Protein AF-A0A7J9NM15-F1 (afdb_monomer)

Secondary structure (DSSP, 8-state):
---EEEEE--HHHHHHHHHHHH-HHHHHHHHHHHHTS-TTS-TT--SHHHHHHHHHHHTTS--TTSTTSTTEEEETTEEEEEE---

Structure (mmCIF, N/CA/C/O backbone):
data_AF-A0A7J9NM15-F1
#
_entry.id   AF-A0A7J9NM15-F1
#
loop_
_atom_site.group_PDB
_atom_site.id
_atom_site.type_symbol
_atom_site.label_atom_id
_atom_site.label_alt_id
_atom_site.label_comp_id
_atom_site.label_asym_id
_atom_site.label_entity_id
_atom_site.label_seq_id
_atom_site.pdbx_PDB_ins_code
_atom_site.Cartn_x
_atom_site.Cartn_y
_atom_site.Cartn_z
_atom_site.occupancy
_atom_site.B_iso_or_equiv
_atom_site.auth_seq_id
_atom_site.auth_comp_id
_atom_site.auth_asym_id
_atom_site.auth_atom_id
_atom_site.pdbx_PDB_model_num
ATOM 1 N N . MET A 1 1 ? 24.876 1.528 -18.766 1.00 45.75 1 MET A N 1
ATOM 2 C CA . MET A 1 1 ? 23.459 1.404 -19.168 1.00 45.75 1 MET A CA 1
ATOM 3 C C . MET A 1 1 ? 22.627 2.100 -18.110 1.00 45.75 1 MET A C 1
ATOM 5 O O . MET A 1 1 ? 22.728 1.724 -16.950 1.00 45.75 1 MET A O 1
ATOM 9 N N . VAL A 1 2 ? 21.910 3.163 -18.471 1.00 48.09 2 VAL A N 1
ATOM 10 C CA . VAL A 1 2 ? 21.058 3.906 -17.533 1.00 48.09 2 VAL A CA 1
ATOM 11 C C . VAL A 1 2 ? 19.746 3.135 -17.431 1.00 48.09 2 VAL A C 1
ATOM 13 O O . VAL A 1 2 ? 19.039 3.026 -18.430 1.00 48.09 2 VAL A O 1
ATOM 16 N N . LYS A 1 3 ? 19.451 2.539 -16.270 1.00 51.66 3 LYS A N 1
ATOM 17 C CA . LYS A 1 3 ? 18.114 1.992 -16.003 1.00 51.66 3 LYS A CA 1
ATOM 18 C C . LYS A 1 3 ? 17.145 3.171 -16.069 1.00 51.66 3 LYS A C 1
ATOM 20 O O . LYS A 1 3 ? 17.286 4.114 -15.295 1.00 51.66 3 LYS A O 1
ATOM 25 N N . GLN A 1 4 ? 16.245 3.164 -17.045 1.00 58.12 4 GLN A N 1
ATOM 26 C CA . GLN A 1 4 ? 15.213 4.184 -17.170 1.00 58.12 4 GLN A CA 1
ATOM 27 C C . GLN A 1 4 ? 14.006 3.668 -16.380 1.00 58.12 4 GLN A C 1
ATOM 29 O O . GLN A 1 4 ? 13.457 2.616 -16.697 1.00 58.12 4 GLN A O 1
ATOM 34 N N . TRP A 1 5 ? 13.677 4.342 -15.283 1.00 63.03 5 TRP A N 1
ATOM 35 C CA . TRP A 1 5 ? 12.511 4.042 -14.449 1.00 63.03 5 TRP A CA 1
ATOM 36 C C . TRP A 1 5 ? 11.273 4.557 -15.176 1.00 63.03 5 TRP A C 1
ATOM 38 O O . TRP A 1 5 ? 11.300 5.690 -15.658 1.00 63.03 5 TRP A O 1
ATOM 48 N N . VAL A 1 6 ? 10.237 3.731 -15.315 1.00 65.38 6 VAL A N 1
ATOM 49 C CA . VAL A 1 6 ? 9.113 4.069 -16.207 1.00 65.38 6 VAL A CA 1
ATOM 50 C C . VAL A 1 6 ? 7.813 4.283 -15.451 1.00 65.38 6 VAL A C 1
ATOM 52 O O . VAL A 1 6 ? 7.096 5.210 -15.801 1.00 65.38 6 VAL A O 1
ATOM 55 N N . ASP A 1 7 ? 7.554 3.540 -14.371 1.00 77.50 7 ASP A N 1
ATOM 56 C CA . ASP A 1 7 ? 6.337 3.719 -13.571 1.00 77.50 7 ASP A CA 1
ATOM 57 C C . ASP A 1 7 ? 6.598 3.423 -12.094 1.00 77.50 7 ASP A C 1
ATOM 59 O O . ASP A 1 7 ? 7.028 2.323 -11.755 1.00 77.50 7 ASP A O 1
ATOM 63 N N . CYS A 1 8 ? 6.311 4.379 -11.213 1.00 86.19 8 CYS A N 1
ATOM 64 C CA . CYS A 1 8 ? 6.295 4.168 -9.766 1.00 86.19 8 CYS A CA 1
ATOM 65 C C . CYS A 1 8 ? 4.854 4.156 -9.263 1.00 86.19 8 CYS A C 1
ATOM 67 O O . CYS A 1 8 ? 4.012 4.916 -9.747 1.00 86.19 8 CYS A O 1
ATOM 69 N N . VAL A 1 9 ? 4.564 3.290 -8.295 1.00 87.75 9 VAL A N 1
ATOM 70 C CA . VAL A 1 9 ? 3.248 3.251 -7.664 1.00 87.75 9 VAL A CA 1
ATOM 71 C C . VAL A 1 9 ? 3.042 4.508 -6.824 1.00 87.75 9 VAL A C 1
ATOM 73 O O . VAL A 1 9 ? 3.813 4.790 -5.909 1.00 87.75 9 VAL A O 1
ATOM 76 N N . ASP A 1 10 ? 1.961 5.232 -7.107 1.00 91.25 10 ASP A N 1
ATOM 77 C CA . ASP A 1 10 ? 1.527 6.387 -6.320 1.00 91.25 10 ASP A CA 1
ATOM 78 C C . ASP A 1 10 ? 0.938 5.925 -4.975 1.00 91.25 10 ASP A C 1
ATOM 80 O O . ASP A 1 10 ? -0.259 5.646 -4.835 1.00 91.25 10 ASP A O 1
ATOM 84 N N . CYS A 1 11 ? 1.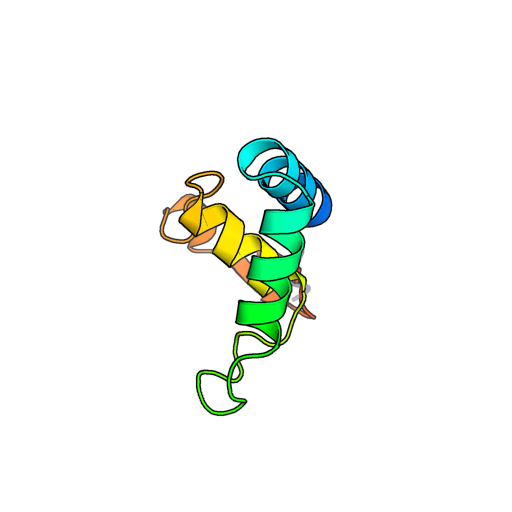815 5.805 -3.979 1.00 90.69 11 CYS A N 1
ATOM 85 C CA . CYS A 1 11 ? 1.451 5.348 -2.642 1.00 90.69 11 CYS A CA 1
ATOM 86 C C . CYS A 1 11 ? 0.563 6.356 -1.895 1.00 90.69 11 CYS A C 1
ATOM 88 O O . CYS A 1 11 ? -0.229 5.941 -1.050 1.00 90.69 11 CYS A O 1
ATOM 90 N N . ASP A 1 12 ? 0.620 7.650 -2.220 1.00 93.00 12 ASP A N 1
ATOM 91 C CA . ASP A 1 12 ? -0.258 8.653 -1.609 1.00 93.00 12 ASP A CA 1
ATOM 92 C C . ASP A 1 12 ? -1.702 8.474 -2.078 1.00 93.00 12 ASP A C 1
ATOM 94 O O . ASP A 1 12 ? -2.631 8.468 -1.262 1.00 93.00 12 ASP A O 1
ATOM 98 N N . LYS A 1 13 ? -1.898 8.235 -3.379 1.00 94.81 13 LYS A N 1
ATOM 99 C CA . LYS A 1 13 ? -3.218 7.912 -3.926 1.00 94.81 13 LYS A CA 1
ATOM 100 C C . LYS A 1 13 ? -3.754 6.594 -3.373 1.00 94.81 13 LYS A C 1
ATOM 102 O O . LYS A 1 13 ? -4.915 6.529 -2.974 1.00 94.81 13 LYS A O 1
ATOM 107 N N . ILE A 1 14 ? -2.924 5.552 -3.299 1.00 94.81 14 ILE A N 1
ATOM 108 C CA . ILE A 1 14 ? -3.342 4.270 -2.710 1.00 94.81 14 ILE A CA 1
ATOM 109 C C . ILE A 1 14 ? -3.719 4.445 -1.239 1.00 94.81 14 ILE A C 1
ATOM 111 O O . ILE A 1 14 ? -4.759 3.953 -0.811 1.00 94.81 14 ILE A O 1
ATOM 115 N N . LYS A 1 15 ? -2.936 5.203 -0.468 1.00 95.12 15 LYS A N 1
ATOM 116 C CA . LYS A 1 15 ? -3.260 5.521 0.924 1.00 95.12 15 LYS A CA 1
ATOM 117 C C . LYS A 1 15 ? -4.621 6.201 1.053 1.00 95.12 15 LYS A C 1
ATOM 119 O O . LYS A 1 15 ? -5.376 5.849 1.958 1.00 95.12 15 LYS A O 1
ATOM 124 N N . GLN A 1 16 ? -4.945 7.153 0.177 1.00 97.00 16 GLN A N 1
ATOM 125 C CA . GLN A 1 16 ? -6.267 7.786 0.166 1.00 97.00 16 GLN A CA 1
ATOM 126 C C . GLN A 1 16 ? -7.376 6.759 -0.085 1.00 97.00 16 GLN A C 1
ATOM 128 O O . GLN A 1 16 ? -8.323 6.715 0.695 1.00 97.00 16 GLN A O 1
ATOM 133 N N . LEU A 1 17 ? -7.214 5.868 -1.068 1.00 96.44 17 LEU A N 1
ATOM 134 C CA . LEU A 1 17 ? -8.178 4.792 -1.340 1.00 96.44 17 LEU A CA 1
ATOM 135 C C . LEU A 1 17 ? -8.344 3.841 -0.143 1.00 96.44 17 LEU A C 1
ATOM 137 O O . LEU A 1 17 ? -9.466 3.467 0.204 1.00 96.44 17 LEU A O 1
ATOM 141 N N . CYS A 1 18 ? -7.251 3.482 0.537 1.00 96.25 18 CYS A N 1
ATOM 142 C CA . CYS A 1 18 ? -7.308 2.675 1.757 1.00 96.25 18 CYS A CA 1
ATOM 143 C C . CYS A 1 18 ? -8.099 3.394 2.860 1.00 96.25 18 CYS A C 1
ATOM 145 O O . CYS A 1 18 ? -8.979 2.797 3.483 1.00 96.25 18 CYS A O 1
ATOM 147 N N . ILE A 1 19 ? -7.823 4.684 3.084 1.00 97.31 19 ILE A N 1
ATOM 148 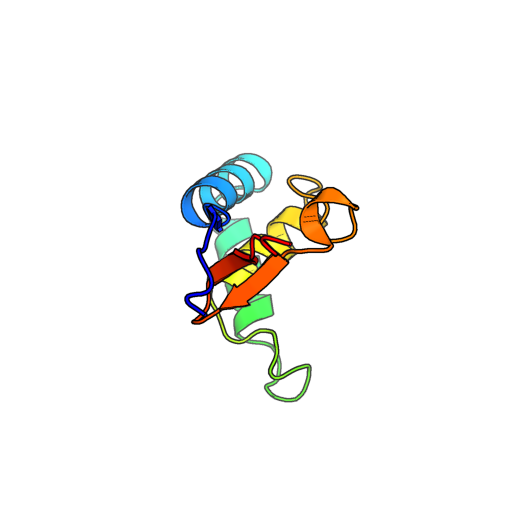C CA . ILE A 1 19 ? -8.527 5.517 4.070 1.00 97.31 19 ILE A CA 1
ATOM 149 C C . ILE A 1 19 ? -10.015 5.641 3.732 1.00 97.31 19 ILE A C 1
ATOM 151 O O . ILE A 1 19 ? -10.841 5.547 4.637 1.00 97.31 19 ILE A O 1
ATOM 155 N N . GLU A 1 20 ? -10.368 5.824 2.462 1.00 97.19 20 GLU A N 1
ATOM 156 C CA . GLU A 1 20 ? -11.761 5.882 2.008 1.00 97.19 20 GLU A CA 1
ATOM 157 C C . GLU A 1 20 ? -12.491 4.555 2.248 1.00 97.19 20 GLU A C 1
ATOM 159 O O . GLU A 1 20 ? -13.638 4.556 2.694 1.00 97.19 20 GLU A O 1
ATOM 164 N N . LYS A 1 21 ? -11.821 3.419 2.018 1.00 96.50 21 LYS A N 1
ATOM 165 C CA . LYS A 1 21 ? -12.427 2.085 2.135 1.00 96.50 21 LYS A CA 1
ATOM 166 C C . LYS A 1 21 ? -12.608 1.617 3.579 1.00 96.50 21 LYS A C 1
ATOM 168 O O . LYS A 1 21 ? -13.650 1.053 3.906 1.00 96.50 21 LYS A O 1
ATOM 173 N N . MET A 1 22 ? -11.614 1.819 4.447 1.00 96.50 22 MET A N 1
ATOM 174 C CA . MET A 1 22 ? -11.658 1.313 5.830 1.00 96.50 22 MET A CA 1
ATOM 175 C C . MET A 1 22 ? -11.889 2.394 6.893 1.00 96.50 22 MET A C 1
ATOM 177 O O . MET A 1 22 ? -12.175 2.065 8.045 1.00 96.50 22 MET A O 1
ATOM 181 N N .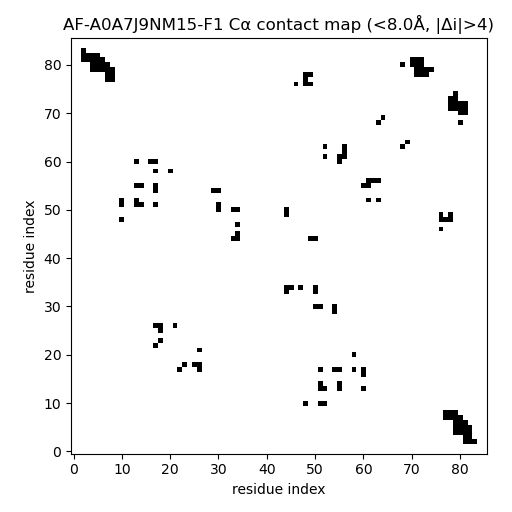 GLY A 1 23 ? -11.789 3.672 6.530 1.00 96.94 23 GLY A N 1
ATOM 182 C CA . GLY A 1 23 ? -11.840 4.809 7.445 1.00 96.94 23 GLY A CA 1
ATOM 183 C C . GLY A 1 23 ? -10.468 5.171 8.025 1.00 96.94 23 GLY A C 1
ATOM 184 O O . GLY A 1 23 ? -9.650 4.304 8.342 1.00 96.94 23 GLY A O 1
ATOM 185 N N . LYS A 1 24 ? -10.236 6.476 8.219 1.00 96.69 24 LYS A N 1
ATOM 186 C CA . LYS A 1 24 ? -8.942 7.046 8.638 1.00 96.69 24 LYS A CA 1
ATOM 187 C C . LYS A 1 24 ? -8.387 6.443 9.932 1.00 96.69 24 LYS A C 1
ATOM 189 O O . LYS A 1 24 ? -7.247 5.997 9.952 1.00 96.69 24 LYS A O 1
ATOM 194 N N . GLU A 1 25 ? -9.186 6.395 10.995 1.00 96.69 25 GLU A N 1
ATOM 195 C CA . GLU A 1 25 ? -8.734 5.898 12.304 1.00 96.69 25 GLU A CA 1
ATOM 196 C C . GLU A 1 25 ? -8.344 4.411 12.248 1.00 96.69 25 GLU A C 1
ATOM 198 O O . GLU A 1 25 ? -7.325 3.993 12.803 1.00 96.69 25 GLU A O 1
ATOM 203 N N . ARG A 1 26 ? -9.124 3.600 11.519 1.00 95.31 26 ARG A N 1
ATOM 204 C CA . ARG A 1 26 ? -8.823 2.176 11.325 1.00 95.31 26 ARG A CA 1
ATOM 205 C C . ARG A 1 26 ? -7.561 1.984 10.492 1.00 95.31 26 ARG A C 1
ATOM 207 O O . ARG A 1 26 ? -6.753 1.123 10.834 1.00 95.31 26 ARG A O 1
ATOM 214 N N . PHE A 1 27 ? -7.385 2.792 9.447 1.00 95.88 27 PHE A N 1
ATOM 215 C CA . PHE A 1 27 ? -6.169 2.798 8.641 1.00 95.88 27 PHE A CA 1
ATOM 216 C C . PHE A 1 27 ? -4.941 3.128 9.494 1.00 95.88 27 PHE A C 1
ATOM 218 O O . PHE A 1 27 ? -3.992 2.355 9.503 1.00 95.88 27 PHE A O 1
ATOM 225 N N . GLU A 1 28 ? -4.967 4.218 10.265 1.00 94.06 28 GLU A N 1
ATOM 226 C CA . GLU A 1 28 ? -3.842 4.629 11.118 1.00 94.06 28 GLU A CA 1
ATOM 227 C C . GLU A 1 28 ? -3.497 3.560 12.162 1.00 94.06 28 GLU A C 1
ATOM 229 O O . GLU A 1 28 ? -2.323 3.244 12.370 1.00 94.06 28 GLU A O 1
ATOM 234 N N . LYS A 1 29 ? -4.510 2.931 12.772 1.00 92.88 29 LYS A N 1
ATOM 235 C CA . LYS A 1 29 ? -4.304 1.816 13.702 1.00 92.88 29 LYS A CA 1
ATOM 236 C C . LYS A 1 29 ? -3.650 0.612 13.020 1.00 92.88 29 LYS A C 1
ATOM 238 O O . LYS A 1 29 ? -2.711 0.046 13.577 1.00 92.88 29 LYS A O 1
ATOM 243 N N . ARG A 1 30 ? -4.123 0.217 11.830 1.00 90.94 30 ARG A N 1
ATOM 244 C CA . ARG A 1 30 ? -3.557 -0.911 11.068 1.00 90.94 30 ARG A CA 1
ATOM 245 C C . ARG A 1 30 ? -2.136 -0.608 10.596 1.00 90.94 30 ARG A C 1
ATOM 247 O O . ARG A 1 30 ? -1.253 -1.436 10.785 1.00 90.94 30 ARG A O 1
ATOM 254 N N . PHE A 1 31 ? -1.914 0.594 10.072 1.00 91.56 31 PHE A N 1
ATOM 255 C CA . PHE A 1 31 ? -0.613 1.090 9.638 1.00 91.56 31 PHE A CA 1
ATOM 256 C C . PHE A 1 31 ? 0.412 1.038 10.774 1.00 91.56 31 PHE A C 1
ATOM 258 O O . PHE A 1 31 ? 1.487 0.471 10.605 1.00 91.56 31 PHE A O 1
ATOM 265 N N . ASN A 1 32 ? 0.062 1.552 11.956 1.00 87.94 32 ASN A N 1
ATOM 266 C CA . ASN A 1 32 ? 0.946 1.516 13.121 1.00 87.94 32 ASN A CA 1
ATOM 267 C C . ASN A 1 32 ? 1.160 0.097 13.661 1.00 87.94 32 ASN A C 1
ATOM 269 O O . ASN A 1 32 ? 2.245 -0.197 14.146 1.00 87.94 32 ASN A O 1
ATOM 273 N N . ALA A 1 33 ? 0.165 -0.788 13.564 1.00 87.75 33 ALA A N 1
ATOM 274 C CA . ALA A 1 33 ? 0.315 -2.181 13.981 1.00 87.75 33 ALA A CA 1
ATOM 275 C C . ALA A 1 33 ? 1.293 -2.961 13.087 1.00 87.75 33 ALA A C 1
ATOM 277 O O . ALA A 1 33 ? 2.075 -3.753 13.600 1.00 87.75 33 ALA A O 1
ATOM 278 N N . ILE A 1 34 ? 1.263 -2.731 11.769 1.00 86.94 34 ILE A N 1
ATOM 279 C CA . ILE A 1 34 ? 2.203 -3.356 10.825 1.00 86.94 34 ILE A CA 1
ATOM 280 C C . ILE A 1 34 ? 3.593 -2.724 10.972 1.00 86.94 34 ILE A C 1
ATOM 282 O O . ILE A 1 34 ? 4.583 -3.438 11.072 1.00 86.94 34 ILE A O 1
ATOM 286 N N . ARG A 1 35 ? 3.666 -1.389 11.049 1.00 81.12 35 ARG A N 1
ATOM 287 C CA . ARG A 1 35 ? 4.932 -0.651 11.178 1.00 81.12 35 ARG A CA 1
ATOM 288 C C . ARG A 1 35 ? 5.628 -0.862 12.528 1.00 81.12 35 ARG A C 1
ATOM 290 O O . ARG A 1 35 ? 6.843 -0.757 12.596 1.00 81.12 35 ARG A O 1
ATOM 297 N N . GLY A 1 36 ? 4.861 -1.084 13.593 1.00 69.06 36 GLY A N 1
ATOM 298 C CA . GLY A 1 36 ? 5.346 -1.290 14.961 1.00 69.06 36 GLY A CA 1
ATOM 299 C C . GLY A 1 36 ? 5.344 -2.752 15.412 1.00 69.06 36 GLY A C 1
ATOM 300 O O . GLY A 1 36 ? 5.416 -3.003 16.614 1.00 69.06 36 GLY A O 1
ATOM 301 N N . GLY A 1 37 ? 5.197 -3.708 14.486 1.00 63.56 37 GLY A N 1
ATOM 302 C CA . GLY A 1 37 ? 5.371 -5.130 14.786 1.00 63.56 37 GLY A CA 1
ATOM 303 C C . GLY A 1 37 ? 6.793 -5.431 15.286 1.00 63.56 37 GLY A C 1
ATOM 304 O O . GLY A 1 37 ? 7.685 -4.607 15.097 1.00 63.56 37 GLY A O 1
ATOM 305 N N . PRO A 1 38 ? 7.026 -6.580 15.950 1.00 55.09 38 PRO A N 1
ATOM 306 C CA . PRO A 1 38 ? 8.358 -6.938 16.436 1.00 55.09 38 PRO A CA 1
ATOM 307 C C . PRO A 1 38 ? 9.380 -6.893 15.289 1.00 55.09 38 PRO A C 1
ATOM 309 O O . PRO A 1 38 ? 9.130 -7.485 14.236 1.00 55.09 38 PRO A O 1
ATOM 312 N N . ASP A 1 39 ? 10.518 -6.223 15.525 1.00 53.25 39 ASP A N 1
ATOM 313 C CA . ASP A 1 39 ? 11.642 -6.038 14.578 1.00 53.25 39 ASP A CA 1
ATOM 314 C C . ASP A 1 39 ? 12.083 -7.349 13.893 1.00 53.25 39 ASP A C 1
ATOM 316 O O . ASP A 1 39 ? 12.640 -7.342 12.795 1.00 53.25 39 ASP A O 1
ATOM 320 N N . ASP A 1 40 ? 11.791 -8.484 14.526 1.00 51.56 40 ASP A N 1
ATOM 321 C CA . ASP A 1 40 ? 12.181 -9.821 14.099 1.00 51.56 40 ASP A CA 1
ATOM 322 C C . ASP A 1 40 ? 11.337 -10.406 12.955 1.00 51.56 40 ASP A C 1
ATOM 324 O O . ASP A 1 40 ? 11.733 -11.429 12.394 1.00 51.56 40 ASP A O 1
ATOM 328 N N . TYR A 1 41 ? 10.179 -9.825 12.594 1.00 51.66 41 TYR A N 1
ATOM 329 C CA . TYR A 1 41 ? 9.302 -10.510 11.637 1.00 51.66 41 TYR A CA 1
ATOM 330 C 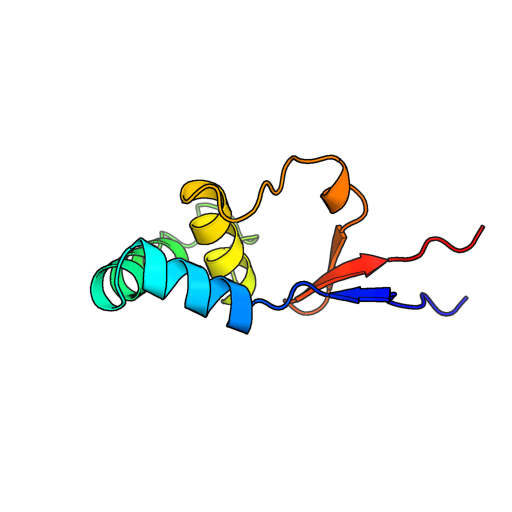C . TYR A 1 41 ? 9.768 -10.405 10.186 1.00 51.66 41 TYR A C 1
ATOM 332 O O . TYR A 1 41 ? 9.727 -11.426 9.523 1.00 51.66 41 TYR A O 1
ATOM 340 N N . PHE A 1 42 ? 10.264 -9.265 9.690 1.00 53.09 42 PHE A N 1
ATOM 341 C CA . PHE A 1 42 ? 10.964 -9.178 8.393 1.00 53.09 42 PHE A CA 1
ATOM 342 C C . PHE A 1 42 ? 11.588 -7.774 8.224 1.00 53.09 42 PHE A C 1
ATOM 344 O O . PHE A 1 42 ? 10.848 -6.790 8.226 1.00 53.09 42 PHE A O 1
ATOM 351 N N . PRO A 1 43 ? 12.895 -7.636 7.919 1.00 52.69 43 PRO A N 1
ATOM 352 C CA . PRO A 1 43 ? 13.513 -6.346 7.564 1.00 52.69 43 PRO A CA 1
ATOM 353 C C . PRO A 1 43 ? 12.979 -5.731 6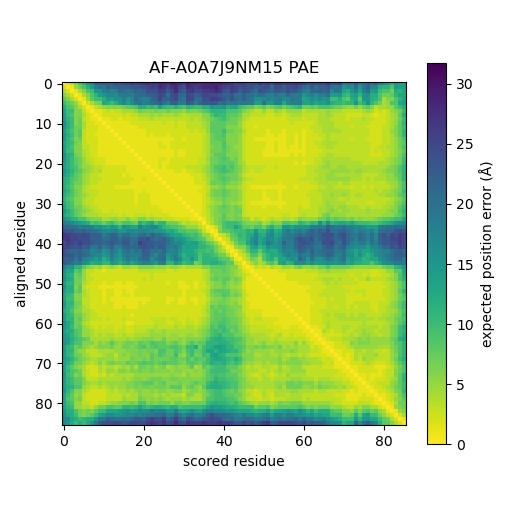.248 1.00 52.69 43 PRO A C 1
ATOM 355 O O . PRO A 1 43 ? 13.427 -4.667 5.824 1.00 52.69 43 PRO A O 1
ATOM 358 N N . PHE A 1 44 ? 12.019 -6.393 5.595 1.00 51.91 44 PHE A N 1
ATOM 359 C CA . PHE A 1 44 ? 11.375 -5.985 4.347 1.00 51.91 44 PHE A CA 1
ATOM 360 C C . PHE A 1 44 ? 10.116 -5.122 4.552 1.00 51.91 44 PHE A C 1
ATOM 362 O O . PHE A 1 44 ? 9.489 -4.775 3.562 1.00 51.91 44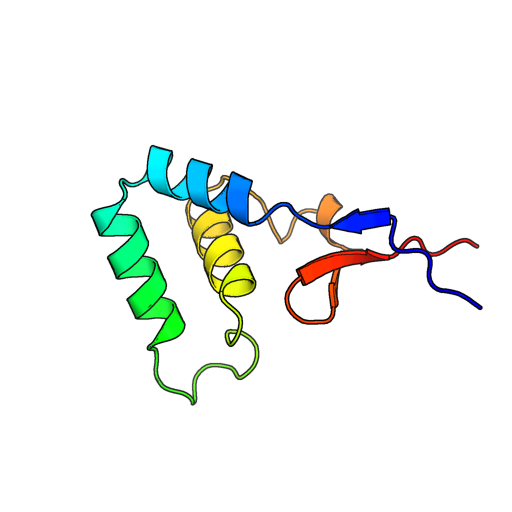 PHE A O 1
ATOM 369 N N . TYR A 1 45 ? 9.730 -4.766 5.786 1.00 59.47 45 TYR A N 1
ATOM 370 C CA . TYR A 1 45 ? 8.534 -3.947 6.079 1.00 59.47 45 TYR A CA 1
ATOM 371 C C . TYR A 1 45 ? 8.864 -2.544 6.613 1.00 59.47 45 TYR A C 1
ATOM 373 O O . TYR A 1 45 ? 8.082 -1.937 7.343 1.00 59.47 45 TYR A O 1
ATOM 381 N N . ASN A 1 46 ? 10.032 -2.009 6.256 1.00 67.12 46 ASN A N 1
ATOM 382 C CA . ASN A 1 46 ? 10.594 -0.844 6.944 1.00 67.12 46 ASN A CA 1
ATOM 383 C C . ASN A 1 46 ? 10.221 0.515 6.337 1.00 67.12 46 ASN A C 1
ATOM 385 O O . ASN A 1 46 ? 10.596 1.547 6.898 1.00 67.12 46 ASN A O 1
ATOM 389 N N . THR A 1 47 ? 9.481 0.557 5.223 1.00 83.06 47 THR A N 1
ATOM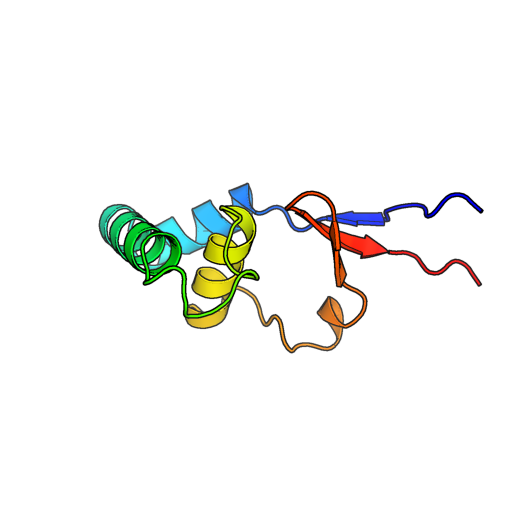 390 C CA . THR A 1 47 ? 9.057 1.831 4.622 1.00 83.06 47 THR A CA 1
ATOM 391 C C . THR A 1 47 ? 7.550 2.061 4.757 1.00 83.06 47 THR A C 1
ATOM 393 O O . THR A 1 47 ? 6.759 1.121 4.661 1.00 83.06 47 THR A O 1
ATOM 396 N N . PRO A 1 48 ? 7.109 3.320 4.949 1.00 88.62 48 PRO A N 1
ATOM 397 C CA . PRO A 1 48 ? 5.689 3.672 4.929 1.00 88.62 48 PRO A CA 1
ATOM 398 C C . PRO A 1 48 ? 4.953 3.167 3.680 1.00 88.62 48 PRO A C 1
ATOM 400 O O . PRO A 1 48 ? 3.813 2.721 3.784 1.00 88.62 48 PRO A O 1
ATOM 403 N N . ASN A 1 49 ? 5.616 3.193 2.523 1.00 90.25 49 ASN A N 1
ATOM 404 C CA . ASN A 1 49 ? 5.053 2.767 1.245 1.00 90.25 49 ASN A CA 1
ATOM 405 C C . ASN A 1 49 ? 4.777 1.260 1.210 1.00 90.25 49 ASN A C 1
ATOM 407 O O . ASN A 1 49 ? 3.699 0.856 0.787 1.00 90.25 49 ASN A O 1
ATOM 411 N N . MET A 1 50 ? 5.684 0.426 1.734 1.00 86.81 50 MET A N 1
ATOM 412 C CA . MET A 1 50 ? 5.454 -1.021 1.876 1.00 86.81 50 MET A CA 1
ATOM 413 C C . MET A 1 50 ? 4.202 -1.310 2.701 1.00 86.81 50 MET A C 1
ATOM 415 O O . MET A 1 50 ? 3.349 -2.089 2.284 1.00 86.81 50 MET A O 1
ATOM 419 N N . VAL A 1 51 ? 4.054 -0.629 3.840 1.00 89.94 51 VAL A N 1
ATOM 420 C CA . VAL A 1 51 ? 2.883 -0.798 4.711 1.00 89.94 51 VAL A CA 1
ATOM 421 C C . VAL A 1 51 ? 1.595 -0.382 3.997 1.00 89.94 51 VAL A C 1
ATOM 423 O O . VAL A 1 51 ? 0.582 -1.068 4.117 1.00 89.94 51 VAL A O 1
ATOM 426 N N . ILE A 1 52 ? 1.623 0.710 3.225 1.00 92.88 52 ILE A N 1
ATOM 427 C CA . ILE A 1 52 ? 0.472 1.152 2.426 1.00 92.88 52 ILE A CA 1
ATOM 428 C C . ILE A 1 52 ? 0.076 0.087 1.397 1.00 92.88 52 ILE A C 1
ATOM 430 O O . ILE A 1 52 ? -1.109 -0.225 1.300 1.00 92.88 52 ILE A O 1
ATOM 434 N N . LEU A 1 53 ? 1.039 -0.481 0.662 1.00 91.44 53 LEU A N 1
ATOM 435 C CA . LEU A 1 53 ? 0.758 -1.494 -0.359 1.00 91.44 53 LEU A CA 1
ATOM 436 C C . LEU A 1 53 ? 0.237 -2.805 0.241 1.00 91.44 53 LEU A C 1
ATOM 438 O O . LEU A 1 53 ? -0.670 -3.396 -0.327 1.00 91.44 53 LEU A O 1
ATOM 442 N N . ILE A 1 54 ? 0.727 -3.220 1.413 1.00 89.75 54 ILE A N 1
ATOM 443 C CA . ILE A 1 54 ? 0.195 -4.395 2.127 1.00 89.75 54 ILE A CA 1
ATOM 444 C C . ILE A 1 54 ? -1.264 -4.176 2.517 1.00 89.75 54 ILE A C 1
ATOM 446 O O . ILE A 1 54 ? -2.110 -5.025 2.267 1.00 89.75 54 ILE A O 1
ATOM 450 N N . ILE A 1 55 ? -1.576 -3.017 3.104 1.00 92.81 55 ILE A N 1
ATOM 451 C CA . ILE A 1 55 ? -2.959 -2.689 3.469 1.00 92.81 55 ILE A CA 1
ATOM 452 C C . ILE A 1 55 ? -3.839 -2.619 2.215 1.00 92.81 55 ILE A C 1
ATOM 454 O O . ILE A 1 55 ? -4.997 -3.019 2.256 1.00 92.81 55 ILE A O 1
ATOM 458 N N . ALA A 1 56 ? -3.309 -2.114 1.101 1.00 93.62 56 ALA A N 1
ATOM 459 C CA . ALA A 1 56 ? -4.035 -2.057 -0.159 1.00 93.62 56 ALA A CA 1
ATOM 460 C C . ALA A 1 56 ? -4.320 -3.450 -0.743 1.00 93.62 56 ALA A C 1
ATOM 462 O O . ALA A 1 56 ? -5.417 -3.652 -1.255 1.00 93.62 56 ALA A O 1
ATOM 463 N N . ASP A 1 57 ? -3.379 -4.389 -0.630 1.00 92.38 57 ASP A N 1
ATOM 464 C CA . ASP A 1 57 ? -3.541 -5.797 -1.021 1.00 92.38 57 ASP A CA 1
ATOM 465 C C . ASP A 1 57 ? -4.579 -6.506 -0.130 1.00 92.38 57 ASP A C 1
ATOM 467 O O . ASP A 1 57 ? -5.532 -7.086 -0.636 1.00 92.38 57 ASP A O 1
ATOM 471 N N . GLU A 1 58 ? -4.510 -6.327 1.200 1.00 92.19 58 GLU A N 1
ATOM 472 C CA . GLU A 1 58 ? -5.521 -6.827 2.159 1.00 92.19 58 GLU A CA 1
ATOM 473 C C . GLU A 1 58 ? -6.939 -6.305 1.876 1.00 92.19 58 GLU A C 1
ATOM 475 O O . GLU A 1 58 ? -7.934 -6.928 2.252 1.00 92.19 58 GLU A O 1
ATOM 480 N N . LEU A 1 59 ? -7.030 -5.121 1.271 1.00 94.31 59 LEU A N 1
ATOM 481 C CA . LEU A 1 59 ? -8.279 -4.471 0.905 1.00 94.31 59 LEU A CA 1
ATOM 482 C C . LEU A 1 59 ? -8.679 -4.728 -0.553 1.00 94.31 59 LEU A C 1
ATOM 484 O O . LEU A 1 59 ? -9.635 -4.093 -0.998 1.00 94.31 59 LEU A O 1
ATOM 488 N N . ASP A 1 60 ? -7.990 -5.586 -1.306 1.00 92.75 60 ASP A N 1
ATOM 489 C CA . ASP A 1 60 ? -8.228 -5.825 -2.739 1.00 92.75 60 ASP A CA 1
ATOM 490 C C . ASP A 1 60 ? -8.242 -4.523 -3.583 1.00 92.75 60 ASP A C 1
ATOM 492 O O . ASP A 1 60 ? -9.008 -4.381 -4.539 1.00 92.75 60 ASP A O 1
ATOM 496 N N . ILE A 1 61 ? -7.474 -3.502 -3.185 1.00 92.25 61 ILE A N 1
ATOM 497 C CA . ILE A 1 61 ? -7.303 -2.245 -3.943 1.00 92.25 61 ILE A CA 1
ATOM 498 C C . ILE A 1 61 ? -6.236 -2.432 -5.025 1.00 92.25 61 ILE A C 1
ATOM 500 O O . ILE A 1 61 ? -6.347 -1.878 -6.119 1.00 92.25 61 ILE A O 1
ATOM 504 N N . ILE A 1 62 ? -5.216 -3.225 -4.709 1.00 88.94 62 ILE A N 1
ATOM 505 C CA . ILE A 1 62 ? -4.197 -3.719 -5.631 1.00 88.94 62 ILE A CA 1
ATOM 506 C C . ILE A 1 62 ? -4.063 -5.229 -5.426 1.00 88.94 62 ILE A C 1
ATOM 508 O O . ILE A 1 62 ? -4.462 -5.735 -4.387 1.00 88.94 62 ILE A O 1
ATOM 512 N N . ASP A 1 63 ? -3.484 -5.920 -6.401 1.00 88.06 63 ASP A N 1
ATOM 513 C CA . ASP A 1 63 ? -3.064 -7.317 -6.263 1.00 88.06 63 ASP A CA 1
ATOM 514 C C . ASP A 1 63 ? -1.566 -7.371 -6.548 1.00 88.06 63 ASP A C 1
ATOM 516 O O . ASP A 1 63 ? -1.152 -7.361 -7.714 1.00 88.06 63 ASP A O 1
ATOM 520 N N . LEU A 1 64 ? -0.757 -7.376 -5.485 1.00 82.38 64 LEU A N 1
ATOM 521 C CA . LEU A 1 64 ? 0.708 -7.383 -5.586 1.00 82.38 64 LEU A CA 1
ATOM 522 C C . LEU A 1 64 ? 1.252 -8.677 -6.205 1.00 82.38 64 LEU A C 1
ATOM 524 O O . LEU A 1 64 ? 2.384 -8.687 -6.683 1.00 82.38 64 LEU A O 1
ATOM 528 N N . ASN A 1 65 ? 0.456 -9.748 -6.224 1.00 82.75 65 ASN A N 1
ATOM 529 C CA . ASN A 1 65 ? 0.814 -11.025 -6.838 1.00 82.75 65 ASN A CA 1
ATOM 530 C C . ASN A 1 65 ? 0.355 -11.122 -8.302 1.00 82.75 65 ASN A C 1
ATOM 532 O O . ASN A 1 65 ? 0.591 -12.138 -8.963 1.00 82.75 65 ASN A O 1
ATOM 536 N N . SER A 1 66 ? -0.314 -10.092 -8.830 1.00 83.62 66 SER A N 1
ATOM 537 C CA . SER A 1 66 ? -0.715 -10.067 -10.232 1.00 83.62 66 SER A CA 1
ATOM 538 C C . SER A 1 66 ? 0.494 -9.905 -11.154 1.00 83.62 66 SER A C 1
ATOM 540 O O . SER A 1 66 ? 1.444 -9.179 -10.861 1.00 83.62 66 SER A O 1
ATOM 542 N N . LYS A 1 67 ? 0.396 -10.482 -12.358 1.00 80.06 67 LYS A N 1
ATOM 543 C CA . LYS A 1 67 ? 1.434 -10.380 -13.404 1.00 80.06 67 LYS A CA 1
ATOM 544 C C . LYS A 1 67 ? 1.803 -8.944 -13.789 1.00 80.06 67 LYS A C 1
ATOM 546 O O . LYS A 1 67 ? 2.830 -8.718 -14.419 1.00 80.06 67 LYS A O 1
ATOM 551 N N . TYR A 1 68 ? 0.946 -7.972 -13.468 1.00 79.31 68 TYR A N 1
ATOM 552 C CA . TYR A 1 68 ? 1.238 -6.557 -13.677 1.00 79.31 68 TYR A CA 1
ATOM 553 C C . TYR A 1 68 ? 2.435 -6.095 -12.830 1.00 79.31 68 TYR A C 1
ATOM 555 O O . TYR A 1 68 ? 3.230 -5.282 -13.303 1.00 79.31 68 TYR A O 1
ATOM 563 N N . TYR A 1 69 ? 2.587 -6.639 -11.618 1.00 81.38 69 TYR A N 1
ATOM 564 C CA . TYR A 1 69 ? 3.640 -6.268 -10.675 1.00 81.38 69 TYR A CA 1
ATOM 565 C C . TYR A 1 69 ? 4.896 -7.160 -10.736 1.00 81.38 69 TYR A C 1
ATOM 567 O O . TYR A 1 69 ? 5.872 -6.854 -10.055 1.00 81.38 69 TYR A O 1
ATOM 575 N N . ASP A 1 70 ? 4.943 -8.184 -11.601 1.00 82.50 70 ASP A N 1
ATOM 576 C CA . ASP A 1 70 ? 6.090 -9.110 -11.733 1.00 82.50 70 ASP A CA 1
ATOM 577 C C . ASP A 1 70 ? 7.436 -8.399 -12.008 1.00 82.50 70 ASP A C 1
ATOM 579 O O . ASP A 1 70 ? 8.497 -8.871 -11.595 1.00 82.50 70 ASP A O 1
ATOM 583 N N . ASP A 1 71 ? 7.406 -7.254 -12.700 1.00 83.88 71 ASP A N 1
ATOM 584 C CA . ASP A 1 71 ? 8.588 -6.437 -13.029 1.00 83.88 71 ASP A CA 1
ATOM 585 C C . ASP A 1 71 ? 8.764 -5.203 -12.114 1.00 83.88 71 ASP A C 1
ATOM 587 O O . ASP A 1 71 ? 9.585 -4.319 -12.400 1.00 83.88 71 ASP A O 1
ATOM 591 N N . PHE A 1 72 ? 7.993 -5.103 -11.026 1.00 86.12 72 PHE A N 1
ATOM 592 C CA . PHE A 1 72 ? 8.152 -4.047 -10.028 1.00 86.12 72 PHE A CA 1
ATOM 593 C C . PHE A 1 72 ? 9.154 -4.452 -8.947 1.00 86.12 72 PHE A C 1
ATOM 595 O O . PHE A 1 72 ? 9.204 -5.586 -8.469 1.00 86.12 72 PHE A O 1
ATOM 602 N N . HIS A 1 73 ? 9.956 -3.482 -8.527 1.00 85.06 73 HIS A N 1
ATOM 603 C CA . HIS A 1 73 ? 11.011 -3.659 -7.547 1.00 85.06 73 HIS A CA 1
ATOM 604 C C . HIS A 1 73 ? 11.003 -2.504 -6.547 1.00 85.06 73 HIS A C 1
ATOM 606 O O . HIS A 1 73 ? 10.663 -1.371 -6.887 1.00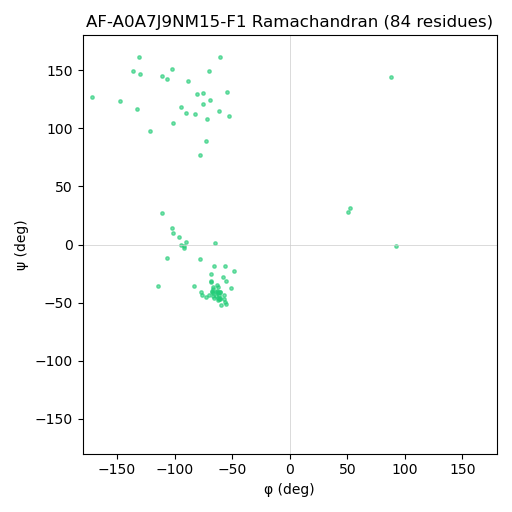 85.06 73 HIS A O 1
ATOM 612 N N . TRP A 1 74 ? 11.410 -2.794 -5.311 1.00 83.69 74 TRP A N 1
ATOM 613 C CA . TRP A 1 74 ? 11.645 -1.766 -4.301 1.00 83.69 74 TRP A CA 1
ATOM 614 C C . TRP A 1 74 ? 12.952 -1.032 -4.595 1.00 83.69 74 TRP A C 1
ATOM 616 O O . TRP A 1 74 ? 14.016 -1.653 -4.645 1.00 83.69 74 TRP A O 1
ATOM 626 N N . ILE A 1 75 ? 12.868 0.281 -4.795 1.00 81.31 75 ILE A N 1
ATOM 627 C CA . ILE A 1 75 ? 13.994 1.174 -5.083 1.00 81.31 75 ILE A CA 1
ATOM 628 C C . ILE A 1 75 ? 13.848 2.383 -4.166 1.00 81.31 75 ILE A C 1
ATOM 630 O O . ILE A 1 75 ? 12.848 3.085 -4.241 1.00 81.31 75 ILE A O 1
ATOM 634 N N . ASP A 1 76 ? 14.810 2.594 -3.266 1.00 80.56 76 ASP A N 1
ATOM 635 C CA . ASP A 1 76 ? 14.846 3.739 -2.338 1.00 80.56 76 ASP A CA 1
ATOM 636 C C . ASP A 1 76 ? 13.541 3.985 -1.545 1.00 80.56 76 ASP A C 1
ATOM 638 O O . ASP A 1 76 ? 13.254 5.092 -1.102 1.00 80.56 76 ASP A O 1
ATOM 642 N N . GLY A 1 77 ? 12.763 2.922 -1.309 1.00 78.19 77 GLY A N 1
ATOM 643 C CA . GLY A 1 77 ? 11.497 2.968 -0.576 1.00 78.19 77 GLY A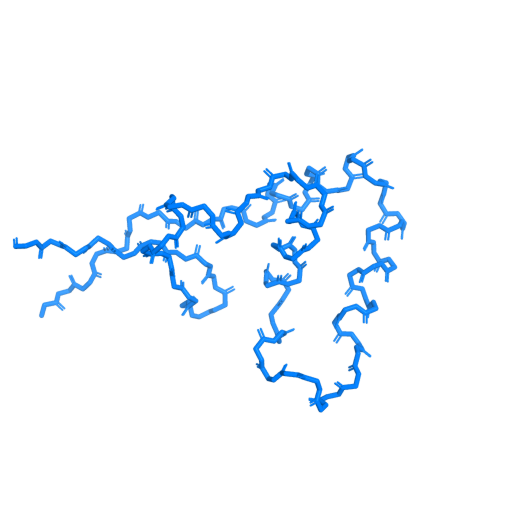 CA 1
ATOM 644 C C . GLY A 1 77 ? 10.248 3.161 -1.434 1.00 78.19 77 GLY A C 1
ATOM 645 O O . GLY A 1 77 ? 9.148 3.088 -0.888 1.00 78.19 77 GLY A O 1
ATOM 646 N N . ASP A 1 78 ? 10.395 3.304 -2.747 1.00 83.81 78 ASP A N 1
ATOM 647 C CA . ASP A 1 78 ? 9.301 3.310 -3.716 1.00 83.81 78 ASP A CA 1
ATOM 648 C C . ASP A 1 78 ? 9.196 1.966 -4.442 1.00 83.81 78 ASP A C 1
ATOM 650 O O . ASP A 1 78 ? 10.184 1.247 -4.619 1.00 83.81 78 ASP A O 1
ATOM 654 N N . TYR A 1 79 ? 7.981 1.612 -4.863 1.00 87.62 79 TYR A N 1
ATOM 655 C CA . TYR A 1 79 ? 7.727 0.400 -5.637 1.00 87.62 79 TYR A CA 1
ATOM 656 C C . TYR A 1 79 ? 7.558 0.775 -7.105 1.00 87.62 79 TYR A C 1
ATOM 658 O O . TYR A 1 79 ? 6.536 1.346 -7.494 1.00 87.62 79 TYR A O 1
ATOM 666 N N . CYS A 1 80 ? 8.578 0.496 -7.917 1.00 86.62 80 CYS A N 1
ATOM 667 C CA . CYS A 1 80 ? 8.630 0.959 -9.299 1.00 86.62 80 CYS A CA 1
ATOM 668 C C . CYS A 1 80 ? 8.955 -0.163 -10.279 1.00 86.62 80 CYS A C 1
ATOM 670 O O . CYS A 1 80 ? 9.746 -1.064 -9.997 1.00 86.62 80 CYS A O 1
ATOM 672 N N . ARG A 1 81 ? 8.390 -0.061 -11.479 1.00 87.19 81 ARG A N 1
ATOM 673 C CA . ARG A 1 81 ? 8.707 -0.902 -12.624 1.00 87.19 81 ARG A CA 1
ATOM 674 C C . ARG A 1 81 ? 9.972 -0.411 -13.309 1.00 87.19 81 ARG A C 1
ATOM 676 O O . ARG A 1 81 ? 10.096 0.764 -13.671 1.00 87.19 81 ARG A O 1
ATOM 683 N N . ILE A 1 82 ? 10.895 -1.338 -13.540 1.00 76.69 82 ILE A N 1
ATOM 684 C CA . ILE A 1 82 ? 12.102 -1.078 -14.324 1.00 76.69 82 ILE A CA 1
ATOM 685 C C . ILE A 1 82 ? 11.822 -1.503 -15.761 1.00 76.69 82 ILE A C 1
ATOM 687 O O . ILE A 1 82 ? 11.602 -2.684 -16.021 1.00 76.69 82 ILE A O 1
ATOM 691 N N . ASP A 1 83 ? 11.874 -0.563 -16.705 1.00 68.88 83 ASP A N 1
ATOM 692 C CA . ASP A 1 83 ? 11.829 -0.927 -18.118 1.00 68.88 83 ASP A CA 1
ATOM 693 C C . ASP A 1 83 ? 13.153 -1.588 -18.503 1.00 68.88 83 ASP A C 1
ATOM 695 O O . ASP A 1 83 ? 14.219 -0.962 -18.570 1.00 68.88 83 ASP A O 1
ATOM 699 N N . LYS A 1 84 ? 13.090 -2.902 -18.715 1.00 58.47 84 LYS A N 1
ATOM 700 C CA . LYS A 1 84 ? 14.183 -3.674 -19.293 1.00 58.47 84 LYS A CA 1
ATOM 701 C C . LYS A 1 84 ? 14.158 -3.419 -20.798 1.00 58.47 84 LYS A C 1
ATOM 703 O O . LYS A 1 84 ? 13.709 -4.275 -21.558 1.00 58.47 84 LYS A O 1
ATOM 708 N N . LYS A 1 85 ? 14.650 -2.255 -21.238 1.00 54.84 85 LYS A N 1
ATOM 709 C CA . LYS A 1 85 ? 14.972 -2.051 -22.657 1.00 54.84 85 LYS A CA 1
ATOM 710 C C . LYS A 1 85 ? 15.896 -3.190 -23.100 1.00 54.84 85 LYS A C 1
ATOM 712 O O . LYS A 1 85 ? 17.018 -3.297 -22.603 1.00 54.84 85 LYS A O 1
ATOM 717 N N . ARG A 1 86 ? 15.361 -4.068 -23.953 1.00 45.69 86 ARG A N 1
ATOM 718 C CA . ARG A 1 86 ? 16.114 -5.075 -24.708 1.00 45.69 86 ARG A CA 1
ATOM 719 C C . ARG A 1 86 ? 17.057 -4.399 -25.692 1.00 45.69 86 ARG A C 1
ATOM 721 O O . ARG A 1 86 ? 16.656 -3.357 -26.255 1.00 45.69 86 ARG A O 1
#

Radius of gyration: 14.05 Å; Cα contacts (8 Å, |Δi|>4): 86; chains: 1; bounding box: 36×20×41 Å

Mean predicted aligned error: 7.17 Å

Organism: Methanococcus maripaludis (NCBI:txid39152)

pLDDT: mean 81.21, std 15.27, range [45.69, 97.31]

Sequence (86 aa):
MVKQWVDCVDCDKIKQLCIEKMGKERFEKRFNAIRGGPDDYFPFYNTPNMVILIIADELDIIDLNSKYYDDFHWIDGDYCRIDKKR

Solvent-accessible surface area (backbone atoms only — not comparable to full-atom values): 5255 Å² total; per-residue (Å²): 135,83,82,51,77,74,48,66,63,62,51,68,61,50,42,50,53,44,26,72,74,64,33,57,72,55,39,54,53,50,48,48,51,65,66,66,46,70,82,82,76,56,88,83,53,81,37,74,46,49,50,42,52,50,54,24,37,80,64,70,74,45,62,77,86,37,81,85,41,72,58,46,42,82,52,100,63,43,52,26,30,60,56,77,81,125

Foldseek 3Di:
DDFDFDDWDPLVVLLVVLCVQQNDVVSVVQLCCQCVPPPPPDPVSPASSSSSVVSCCVVVVDPCPDPVLPQWDQDPRITTGTPPPD